Protein AF-X1SV75-F1 (afdb_monomer_lite)

Structure (mmCIF, N/CA/C/O backbone):
data_AF-X1SV75-F1
#
_entry.id   AF-X1SV75-F1
#
loop_
_atom_site.group_PDB
_atom_site.id
_atom_site.type_symbol
_atom_site.label_atom_id
_atom_site.label_alt_id
_atom_site.label_comp_id
_atom_site.label_asym_id
_atom_site.label_entity_id
_atom_site.label_seq_id
_atom_site.pdbx_PDB_ins_code
_atom_site.Cartn_x
_atom_site.Cartn_y
_atom_site.Cartn_z
_atom_site.occupancy
_atom_site.B_iso_or_equiv
_atom_site.auth_seq_id
_atom_site.auth_comp_id
_atom_site.auth_asym_id
_atom_site.auth_atom_id
_atom_site.pdbx_PDB_model_num
ATOM 1 N N . LEU A 1 1 ? 12.851 -13.231 4.033 1.00 45.19 1 LEU A N 1
ATOM 2 C CA . LEU A 1 1 ? 11.691 -14.117 4.272 1.00 45.19 1 LEU A CA 1
ATOM 3 C C . LEU A 1 1 ? 10.563 -13.671 3.349 1.00 45.19 1 LEU A C 1
ATOM 5 O O . LEU A 1 1 ? 10.316 -12.470 3.309 1.00 45.19 1 LEU A O 1
ATOM 9 N N . PRO A 1 2 ? 9.950 -14.562 2.555 1.00 70.62 2 PRO A N 1
ATOM 10 C CA . PRO A 1 2 ? 8.858 -14.180 1.663 1.00 70.62 2 PRO A CA 1
ATOM 11 C C . PRO A 1 2 ? 7.583 -13.876 2.468 1.00 70.62 2 PRO A C 1
ATOM 13 O O . PRO A 1 2 ? 7.251 -14.627 3.378 1.00 70.62 2 PRO A O 1
ATOM 16 N N . GLY A 1 3 ? 6.875 -12.795 2.126 1.00 72.50 3 GLY A N 1
ATOM 17 C CA . GLY A 1 3 ? 5.512 -12.532 2.616 1.00 72.50 3 GLY A CA 1
ATOM 18 C C . GLY A 1 3 ? 5.344 -11.533 3.767 1.00 72.50 3 GLY A C 1
ATOM 19 O O . GLY A 1 3 ? 4.211 -11.322 4.178 1.00 72.50 3 GLY A O 1
ATOM 20 N N . TYR A 1 4 ? 6.410 -10.891 4.254 1.00 83.25 4 TYR A N 1
ATOM 21 C CA . TYR A 1 4 ? 6.324 -9.851 5.294 1.00 83.25 4 TYR A CA 1
ATOM 22 C C . TYR A 1 4 ? 6.358 -8.437 4.707 1.00 83.25 4 TYR A C 1
ATOM 24 O O . TYR A 1 4 ? 6.960 -8.214 3.654 1.00 83.25 4 TYR A O 1
ATOM 32 N N . GLY A 1 5 ? 5.766 -7.486 5.426 1.00 87.31 5 GLY A N 1
ATOM 33 C CA . GLY A 1 5 ? 5.792 -6.069 5.095 1.00 87.31 5 GLY A CA 1
ATOM 34 C C . GLY A 1 5 ? 5.094 -5.221 6.153 1.00 87.31 5 GLY A C 1
ATOM 35 O O . GLY A 1 5 ? 4.572 -5.735 7.144 1.00 87.31 5 GLY 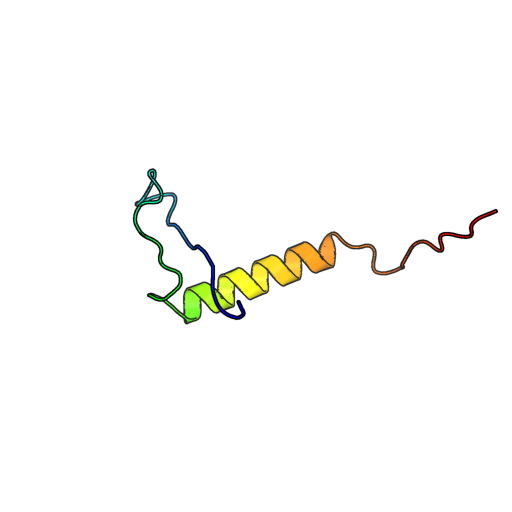A O 1
ATOM 36 N N . ASP A 1 6 ? 5.088 -3.913 5.918 1.00 91.75 6 ASP A N 1
ATOM 37 C CA . ASP A 1 6 ? 4.550 -2.926 6.844 1.00 91.75 6 ASP A CA 1
ATOM 38 C C . ASP A 1 6 ? 3.540 -2.023 6.133 1.00 91.75 6 ASP A C 1
ATOM 40 O O . ASP A 1 6 ? 3.834 -1.430 5.092 1.00 91.75 6 ASP A O 1
ATOM 44 N N . ILE A 1 7 ? 2.331 -1.930 6.690 1.00 93.19 7 ILE A N 1
ATOM 45 C CA . ILE A 1 7 ? 1.287 -1.005 6.235 1.00 93.19 7 ILE A CA 1
ATOM 46 C C . ILE A 1 7 ? 0.800 -0.229 7.450 1.00 93.19 7 ILE A C 1
ATOM 48 O O . ILE A 1 7 ? 0.297 -0.825 8.398 1.00 93.19 7 ILE A O 1
ATOM 52 N N . PHE A 1 8 ? 0.896 1.097 7.392 1.00 93.06 8 PHE A N 1
ATOM 53 C CA . PHE A 1 8 ? 0.457 1.985 8.464 1.00 93.06 8 PHE A CA 1
ATOM 54 C C . PHE A 1 8 ? -0.524 3.030 7.946 1.00 93.06 8 PHE A C 1
ATOM 56 O O . PHE A 1 8 ? -0.386 3.554 6.836 1.00 93.06 8 PHE A O 1
ATOM 63 N N . ASP A 1 9 ? -1.513 3.360 8.772 1.00 91.75 9 ASP A N 1
ATOM 64 C CA . ASP A 1 9 ? -2.446 4.440 8.484 1.00 91.75 9 ASP A CA 1
ATOM 65 C C . ASP A 1 9 ? -1.898 5.770 9.006 1.00 91.75 9 ASP A C 1
ATOM 67 O O . ASP A 1 9 ? -2.024 6.104 10.178 1.00 91.75 9 ASP A O 1
ATOM 71 N N . ARG A 1 10 ? -1.368 6.601 8.111 1.00 89.44 10 ARG A N 1
ATOM 72 C CA . ARG A 1 10 ? -0.823 7.915 8.490 1.00 89.44 10 ARG A CA 1
ATOM 73 C C . ARG A 1 10 ? -1.852 8.890 9.070 1.00 89.44 10 ARG A C 1
ATOM 75 O O . ARG A 1 10 ? -1.458 9.883 9.682 1.00 89.44 10 ARG A O 1
ATOM 82 N N . LYS A 1 11 ? -3.154 8.680 8.843 1.00 91.38 11 LYS A N 1
ATOM 83 C CA . LYS A 1 11 ? -4.204 9.575 9.355 1.00 91.38 11 LYS A CA 1
ATOM 84 C C . LYS A 1 11 ? -4.526 9.267 10.811 1.00 91.38 11 LYS A C 1
ATOM 86 O O . LYS A 1 11 ? -4.546 10.188 11.627 1.00 91.38 11 LYS A O 1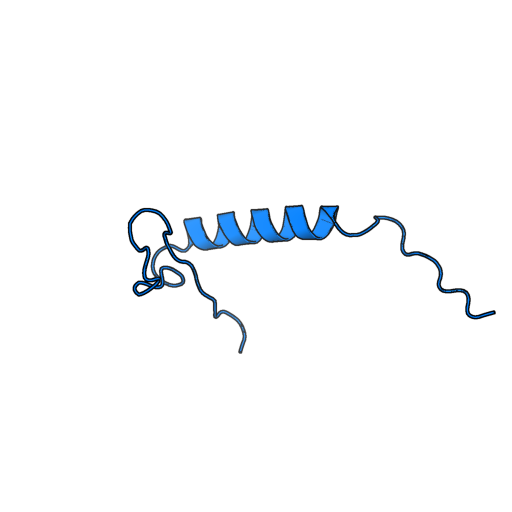
ATOM 91 N N . ASN A 1 12 ? -4.766 7.993 11.112 1.00 90.62 12 ASN A N 1
ATOM 92 C CA . ASN A 1 12 ? -5.235 7.543 12.424 1.00 90.62 12 ASN A CA 1
ATOM 93 C C . ASN A 1 12 ? -4.116 6.969 13.310 1.00 90.62 12 ASN A C 1
ATOM 95 O O . ASN A 1 12 ? -4.279 6.900 14.523 1.00 90.62 12 ASN A O 1
ATOM 99 N N . ASP A 1 13 ? -2.973 6.614 12.726 1.00 91.19 13 ASP A N 1
ATOM 100 C CA . ASP A 1 13 ? -1.818 6.008 13.390 1.00 91.19 13 ASP A CA 1
ATOM 101 C C . ASP A 1 13 ? -0.529 6.766 13.032 1.00 91.19 13 ASP A C 1
ATOM 103 O O . ASP A 1 13 ? 0.382 6.265 12.377 1.00 91.19 13 ASP A O 1
ATOM 107 N N . LYS A 1 14 ? -0.452 8.031 13.465 1.00 88.50 14 LYS A N 1
ATOM 108 C CA . LYS A 1 14 ? 0.700 8.914 13.188 1.00 88.50 14 LYS A CA 1
ATOM 109 C C . LYS A 1 14 ? 2.027 8.399 13.748 1.00 88.50 14 LYS A C 1
ATOM 111 O O . LYS A 1 14 ? 3.077 8.830 13.288 1.00 88.50 14 LYS A O 1
ATOM 116 N N . ALA A 1 15 ? 1.965 7.555 14.773 1.00 91.62 15 ALA A N 1
ATOM 117 C CA . ALA A 1 15 ? 3.131 6.957 15.406 1.00 91.62 15 ALA A CA 1
ATOM 118 C C . ALA A 1 15 ? 3.502 5.593 14.792 1.00 91.62 15 ALA A C 1
ATOM 120 O O . ALA A 1 15 ? 4.444 4.977 15.277 1.00 91.62 15 ALA A O 1
ATOM 121 N N . GLU A 1 16 ? 2.775 5.139 13.758 1.00 89.00 16 GLU A N 1
ATOM 122 C CA . GLU A 1 16 ? 3.027 3.882 13.036 1.00 89.00 16 GLU A CA 1
ATOM 123 C C 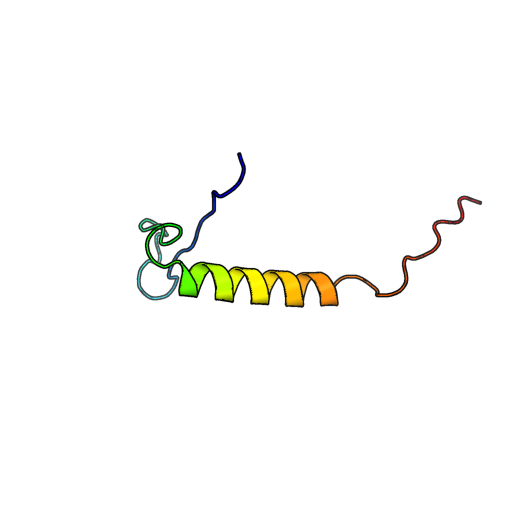. GLU A 1 16 ? 3.147 2.674 13.987 1.00 89.00 16 GLU A C 1
ATOM 125 O O . GLU A 1 16 ? 3.981 1.787 13.821 1.00 89.00 16 GLU A O 1
ATOM 130 N N . LEU A 1 17 ? 2.320 2.649 15.038 1.00 91.19 17 LEU A N 1
ATOM 131 C CA . LEU A 1 17 ? 2.357 1.603 16.064 1.00 91.19 17 LEU A CA 1
ATOM 132 C C . LEU A 1 17 ? 1.544 0.369 15.662 1.00 91.19 17 LEU A C 1
ATOM 134 O O . 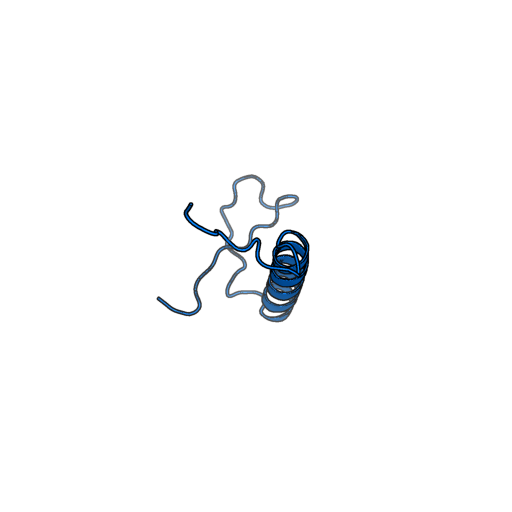LEU A 1 17 ? 1.714 -0.708 16.233 1.00 91.19 17 LEU A O 1
ATOM 138 N N . ASN A 1 18 ? 0.638 0.517 14.698 1.00 89.56 18 ASN A N 1
ATOM 139 C CA . ASN A 1 18 ? -0.350 -0.483 14.337 1.00 89.56 18 ASN A CA 1
ATOM 140 C C . ASN A 1 18 ? -0.126 -0.974 12.908 1.00 89.56 18 ASN A C 1
ATOM 142 O O . ASN A 1 18 ? -0.795 -0.526 11.977 1.00 89.56 18 ASN A O 1
ATOM 146 N N . ASN A 1 19 ? 0.756 -1.962 12.740 1.00 90.75 19 ASN A N 1
ATOM 147 C CA . ASN A 1 19 ? 0.945 -2.597 11.437 1.00 90.75 19 ASN A CA 1
ATOM 148 C C . ASN A 1 19 ? -0.351 -3.310 10.987 1.00 90.75 19 ASN A C 1
ATOM 150 O O . ASN A 1 19 ? -0.934 -4.125 11.713 1.00 90.75 19 ASN A O 1
ATOM 154 N N . LEU A 1 20 ? -0.809 -2.979 9.781 1.00 91.88 20 LEU A N 1
ATOM 155 C CA . LEU A 1 20 ? -2.009 -3.500 9.128 1.00 91.88 20 LEU A CA 1
ATOM 156 C C . LEU A 1 20 ? -1.708 -4.630 8.130 1.00 91.88 20 LEU A C 1
ATOM 158 O O . LEU A 1 20 ? -2.640 -5.172 7.540 1.00 91.88 20 LEU A O 1
ATOM 162 N N . TRP A 1 21 ? -0.440 -5.009 7.950 1.00 91.38 21 TRP A N 1
ATOM 163 C CA . TRP A 1 21 ? 0.008 -5.953 6.921 1.00 91.38 21 TRP A CA 1
ATOM 164 C C . TRP A 1 21 ? -0.742 -7.291 6.898 1.00 91.38 21 TRP A C 1
ATOM 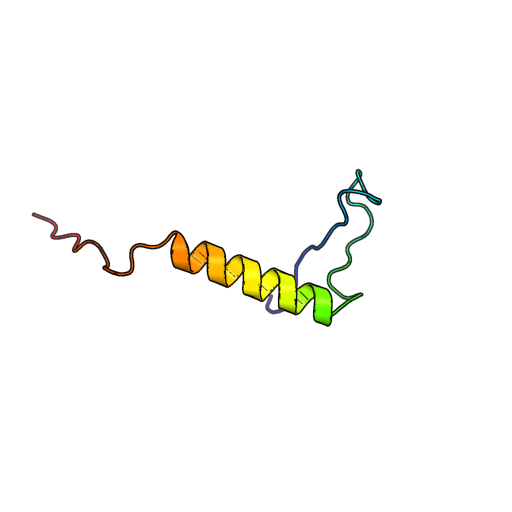166 O O . TRP A 1 21 ? -1.097 -7.773 5.823 1.00 91.38 21 TRP A O 1
ATOM 176 N N . GLU A 1 22 ? -1.010 -7.875 8.068 1.00 89.00 22 GLU A N 1
ATOM 177 C CA . GLU A 1 22 ? -1.755 -9.141 8.187 1.00 89.00 22 GLU A CA 1
ATOM 178 C C . GLU A 1 22 ? -3.251 -8.944 8.465 1.00 89.00 22 GLU A C 1
ATOM 180 O O . GLU A 1 22 ? -4.001 -9.914 8.529 1.00 89.00 22 GLU A O 1
ATOM 185 N N . LYS A 1 23 ? -3.702 -7.699 8.662 1.00 88.50 23 LYS A N 1
ATOM 186 C CA . LYS A 1 23 ? -5.088 -7.405 9.054 1.00 88.50 23 LYS A CA 1
ATOM 187 C C . LYS A 1 23 ? -6.026 -7.290 7.859 1.00 88.50 23 LYS A C 1
ATOM 189 O O . LYS A 1 23 ? -7.191 -7.651 7.978 1.00 88.50 23 LYS A O 1
ATOM 194 N N . ASP A 1 24 ? -5.529 -6.786 6.731 1.00 89.19 24 ASP A N 1
ATOM 195 C CA . ASP A 1 24 ? -6.338 -6.543 5.538 1.00 89.19 24 ASP A CA 1
ATOM 196 C C . ASP A 1 24 ? -5.588 -6.963 4.266 1.00 89.19 24 ASP A C 1
ATOM 198 O O . ASP A 1 24 ? -4.715 -6.261 3.745 1.00 89.19 24 ASP A O 1
ATOM 202 N N . GLN A 1 25 ? -5.941 -8.147 3.760 1.00 90.69 25 GLN A N 1
ATOM 203 C CA . GLN A 1 25 ? -5.344 -8.709 2.553 1.00 90.69 25 GLN A CA 1
ATOM 204 C C . GLN A 1 25 ? -5.719 -7.920 1.291 1.00 90.69 25 GLN A C 1
ATOM 206 O O . GLN A 1 25 ? -4.887 -7.805 0.389 1.00 90.69 25 GLN A O 1
ATOM 211 N N . GLU A 1 26 ? -6.940 -7.395 1.200 1.00 93.81 26 GLU A N 1
ATOM 212 C CA . GLU A 1 26 ? -7.394 -6.657 0.019 1.00 93.81 26 GLU A CA 1
ATOM 213 C C . GLU A 1 26 ? -6.649 -5.325 -0.086 1.00 93.81 26 GLU A C 1
ATOM 215 O O . GLU A 1 26 ? -6.081 -5.003 -1.136 1.00 93.81 26 GLU A O 1
ATOM 220 N N . LEU A 1 27 ? -6.558 -4.596 1.031 1.00 92.75 27 LEU A N 1
ATOM 221 C CA . LEU A 1 27 ? -5.766 -3.374 1.132 1.00 92.75 27 LEU A CA 1
ATOM 222 C C . LEU A 1 27 ? -4.300 -3.636 0.783 1.00 92.75 27 LEU A C 1
ATOM 224 O O . LEU A 1 27 ? -3.712 -2.884 0.002 1.00 92.75 27 LEU A O 1
ATOM 228 N N . ARG A 1 28 ? -3.722 -4.723 1.309 1.00 93.31 28 ARG A N 1
ATOM 229 C CA . ARG A 1 28 ? -2.349 -5.133 0.998 1.00 93.31 28 ARG A CA 1
ATOM 230 C C . ARG A 1 28 ? -2.149 -5.337 -0.500 1.00 93.31 28 ARG A C 1
ATOM 232 O O . ARG A 1 28 ? -1.231 -4.753 -1.072 1.00 93.31 28 ARG A O 1
ATOM 239 N N . LEU A 1 29 ? -3.001 -6.132 -1.147 1.00 93.44 29 LEU A N 1
ATOM 240 C CA . LEU A 1 29 ? -2.882 -6.419 -2.579 1.00 93.44 29 LEU A CA 1
ATOM 241 C C . LEU A 1 29 ? -3.039 -5.154 -3.429 1.00 93.44 29 LEU A C 1
ATOM 243 O O . LEU A 1 29 ? -2.257 -4.940 -4.351 1.00 93.44 29 LEU A O 1
ATOM 247 N N . LYS A 1 30 ? -3.983 -4.278 -3.077 1.00 95.88 30 LYS A N 1
ATOM 248 C CA . LYS A 1 30 ? -4.207 -3.005 -3.773 1.00 95.88 30 LYS A CA 1
ATOM 249 C C . LYS A 1 30 ? -3.012 -2.055 -3.671 1.00 95.88 30 LYS A C 1
ATOM 251 O O . LYS A 1 30 ? -2.651 -1.408 -4.654 1.00 95.88 30 LYS A O 1
ATOM 256 N N . LEU A 1 31 ? -2.402 -1.945 -2.489 1.00 94.06 31 LEU A N 1
ATOM 257 C CA . LEU A 1 31 ? -1.217 -1.107 -2.287 1.00 94.06 31 LEU A CA 1
ATOM 258 C C . LEU A 1 31 ? 0.007 -1.677 -3.006 1.00 94.06 31 LEU A C 1
ATOM 260 O O . LEU A 1 31 ? 0.749 -0.914 -3.624 1.00 94.06 31 LEU A O 1
ATOM 264 N N . LEU A 1 32 ? 0.187 -3.001 -2.975 1.00 92.69 32 LEU A N 1
ATOM 265 C CA . LEU A 1 32 ? 1.250 -3.672 -3.721 1.00 92.69 32 LEU A CA 1
ATOM 266 C C . LEU A 1 32 ? 1.103 -3.437 -5.225 1.00 92.69 32 LEU A C 1
ATOM 268 O O . LEU A 1 32 ? 2.066 -3.011 -5.853 1.00 92.69 32 LEU A O 1
ATOM 272 N N . ASP A 1 33 ? -0.087 -3.648 -5.790 1.00 94.69 33 ASP A N 1
ATOM 273 C CA . ASP A 1 33 ? -0.350 -3.426 -7.217 1.00 94.69 33 ASP A CA 1
ATOM 274 C C . ASP A 1 33 ? -0.037 -1.983 -7.633 1.00 94.69 33 ASP A C 1
ATOM 276 O O . ASP A 1 33 ? 0.717 -1.743 -8.579 1.00 94.69 33 ASP A O 1
ATOM 280 N N . LYS A 1 34 ? -0.506 -1.006 -6.848 1.00 95.19 34 LYS A N 1
ATOM 281 C CA . LYS A 1 34 ? -0.209 0.410 -7.085 1.00 95.19 34 LYS A CA 1
ATOM 282 C C . LYS A 1 34 ? 1.295 0.696 -7.053 1.00 95.19 34 LYS A C 1
ATOM 284 O O . LYS A 1 34 ? 1.813 1.352 -7.956 1.00 95.19 34 LYS A O 1
ATOM 289 N N . MET A 1 35 ? 2.000 0.191 -6.041 1.00 92.00 35 MET A N 1
ATOM 290 C CA . MET A 1 35 ? 3.447 0.362 -5.908 1.00 92.00 35 MET A CA 1
ATOM 291 C C . MET A 1 35 ? 4.193 -0.272 -7.088 1.00 92.00 35 MET A C 1
ATOM 293 O O . MET A 1 35 ? 5.102 0.344 -7.641 1.00 92.00 35 MET A O 1
ATOM 297 N N . PHE A 1 36 ? 3.801 -1.477 -7.510 1.00 90.12 36 PHE A N 1
ATOM 298 C CA . PHE A 1 36 ? 4.391 -2.147 -8.670 1.00 90.12 36 PHE A CA 1
ATOM 299 C C . PHE A 1 36 ? 4.134 -1.384 -9.967 1.00 90.12 36 PHE A C 1
ATOM 301 O O . PHE A 1 36 ? 5.040 -1.281 -10.799 1.00 90.12 36 PHE A O 1
ATOM 308 N N . HIS A 1 37 ? 2.937 -0.827 -10.138 1.00 91.06 37 HIS A N 1
ATOM 309 C CA . HIS A 1 37 ? 2.601 -0.002 -11.289 1.00 91.06 37 HIS A CA 1
ATOM 310 C C . HIS A 1 37 ? 3.473 1.257 -11.345 1.00 91.06 37 HIS A C 1
ATOM 312 O O . HIS A 1 37 ? 4.137 1.500 -12.353 1.00 91.06 37 HIS A O 1
ATOM 318 N N . GLU A 1 38 ? 3.538 2.020 -10.251 1.00 90.94 38 GLU A N 1
ATOM 319 C CA . GLU A 1 38 ? 4.377 3.220 -10.149 1.00 90.94 38 GLU A CA 1
ATOM 320 C C . GLU A 1 38 ? 5.855 2.883 -10.380 1.00 90.94 38 GLU A C 1
ATOM 322 O O . GLU A 1 38 ? 6.517 3.512 -11.207 1.00 90.94 38 GLU A O 1
ATOM 327 N N . TYR A 1 39 ? 6.357 1.827 -9.735 1.00 87.81 39 TYR A N 1
ATOM 328 C CA . TYR A 1 39 ? 7.724 1.350 -9.924 1.00 87.81 39 TYR A CA 1
ATOM 329 C C . TYR A 1 39 ? 8.018 1.010 -11.388 1.00 87.81 39 TYR A C 1
ATOM 331 O O . TYR A 1 39 ? 9.040 1.428 -11.938 1.00 87.81 39 TYR A O 1
ATOM 339 N N . SER A 1 40 ? 7.106 0.296 -12.047 1.00 83.94 40 SER A N 1
ATOM 340 C CA . SER A 1 40 ? 7.246 -0.080 -13.455 1.00 83.94 40 SER A CA 1
ATOM 341 C C . SER A 1 40 ? 7.272 1.139 -14.376 1.00 83.94 40 SER A C 1
ATOM 343 O O . SER A 1 40 ? 8.008 1.130 -15.359 1.00 83.94 40 SER A O 1
ATOM 345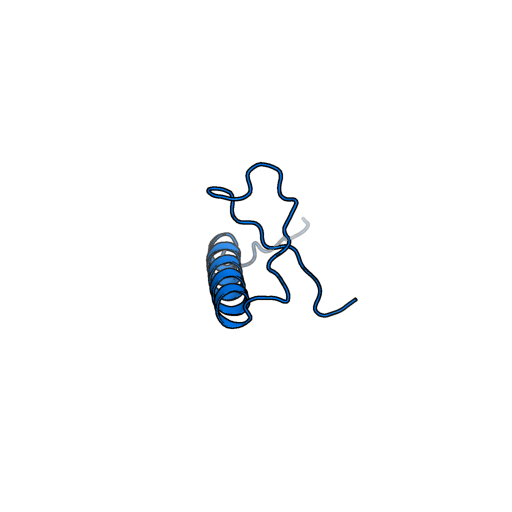 N N . MET A 1 41 ? 6.538 2.202 -14.037 1.00 83.75 41 MET A N 1
ATOM 346 C CA . MET A 1 41 ? 6.546 3.461 -14.789 1.00 83.75 41 MET A CA 1
ATOM 347 C C . MET A 1 41 ? 7.829 4.276 -14.587 1.00 83.75 41 MET A C 1
ATOM 349 O O . MET A 1 41 ? 8.241 4.986 -15.502 1.00 83.75 41 MET A O 1
ATOM 353 N N . THR A 1 42 ? 8.498 4.169 -13.431 1.00 80.75 42 THR A N 1
ATOM 354 C CA . THR A 1 42 ? 9.791 4.854 -13.211 1.00 80.75 42 THR A CA 1
ATOM 355 C C . THR A 1 42 ? 10.940 4.254 -14.020 1.00 80.75 42 THR A C 1
ATOM 357 O O . THR A 1 42 ? 11.941 4.925 -14.281 1.00 80.75 42 THR A O 1
ATOM 360 N N . ARG A 1 43 ? 10.815 2.992 -14.439 1.00 72.19 43 ARG A N 1
ATOM 361 C CA . ARG A 1 43 ? 11.809 2.332 -15.281 1.00 72.19 43 ARG A CA 1
ATOM 362 C C . ARG A 1 43 ? 11.556 2.674 -16.745 1.00 72.19 43 ARG A C 1
ATOM 364 O O . ARG A 1 43 ? 10.447 2.549 -17.256 1.00 72.19 43 ARG A O 1
ATOM 371 N N . THR A 1 44 ? 12.611 3.062 -17.459 1.00 68.62 44 THR A N 1
ATOM 372 C CA . THR A 1 44 ? 12.520 3.231 -18.910 1.00 68.62 44 THR A CA 1
ATOM 373 C C . THR A 1 44 ? 12.183 1.882 -19.542 1.00 68.62 44 THR A C 1
ATOM 375 O O . THR A 1 44 ? 12.913 0.909 -19.359 1.00 68.62 44 THR A O 1
ATOM 378 N N . ARG A 1 45 ? 11.092 1.821 -20.320 1.00 66.56 45 ARG A N 1
ATOM 379 C CA . ARG A 1 45 ? 10.680 0.615 -21.070 1.00 66.56 45 ARG A CA 1
ATOM 380 C C . ARG A 1 45 ? 11.820 0.042 -21.922 1.00 66.56 45 ARG A C 1
ATOM 382 O O . ARG A 1 45 ? 11.884 -1.160 -22.153 1.00 66.56 45 ARG A O 1
ATOM 389 N N . PHE A 1 46 ? 12.722 0.914 -22.365 1.00 71.12 46 PHE A N 1
ATOM 390 C CA . PHE A 1 46 ? 13.938 0.556 -23.074 1.00 71.12 46 PHE A CA 1
ATOM 391 C C . PHE A 1 46 ? 15.116 0.567 -22.093 1.00 71.12 46 PHE A C 1
ATOM 393 O O . PHE A 1 46 ? 15.430 1.632 -21.545 1.00 71.12 46 PHE A O 1
ATOM 400 N N . PRO A 1 47 ? 15.779 -0.572 -21.841 1.00 68.06 47 PRO A N 1
ATOM 401 C CA . PRO A 1 47 ? 17.035 -0.557 -21.110 1.00 68.06 47 PRO A CA 1
ATOM 402 C C . PRO A 1 47 ? 18.040 0.286 -21.899 1.00 68.06 47 PRO A C 1
ATOM 404 O O . PRO A 1 47 ? 18.209 0.100 -23.106 1.00 68.06 47 PRO A O 1
ATOM 407 N N . LYS A 1 48 ? 18.713 1.232 -21.235 1.00 66.81 48 LYS A N 1
ATOM 408 C CA . LYS A 1 48 ? 19.864 1.892 -21.855 1.00 66.81 48 LYS A CA 1
ATOM 409 C C . LYS A 1 48 ? 20.910 0.810 -22.096 1.00 66.81 48 LYS A C 1
ATOM 411 O O . LYS A 1 48 ? 21.308 0.117 -21.161 1.00 66.81 48 LYS A O 1
ATOM 416 N N . ARG A 1 49 ? 21.335 0.636 -23.349 1.00 70.00 49 ARG A N 1
ATOM 417 C CA . ARG A 1 49 ? 22.489 -0.206 -23.652 1.00 70.00 49 ARG A CA 1
ATOM 418 C C . ARG A 1 49 ? 23.684 0.451 -22.970 1.00 70.00 49 ARG A C 1
ATOM 420 O O . ARG A 1 49 ? 24.183 1.453 -23.471 1.00 70.00 49 ARG A O 1
ATOM 427 N N . ASN A 1 50 ? 24.131 -0.094 -21.843 1.00 66.25 50 ASN A N 1
ATOM 428 C CA . ASN A 1 50 ? 25.454 0.217 -21.320 1.00 66.25 50 ASN A CA 1
ATOM 429 C C . ASN A 1 50 ? 26.458 -0.435 -22.274 1.00 66.25 50 ASN A C 1
ATOM 431 O O . ASN A 1 50 ? 26.960 -1.524 -22.016 1.00 66.25 50 ASN A O 1
ATOM 435 N N . SER A 1 51 ? 26.684 0.181 -23.436 1.00 68.94 51 SER A N 1
ATOM 436 C CA . SER A 1 51 ? 27.862 -0.135 -24.226 1.00 68.94 51 SER A CA 1
ATOM 437 C C . SER A 1 51 ? 29.038 0.437 -23.456 1.00 68.94 51 SER A C 1
ATOM 439 O O . SER A 1 51 ? 29.260 1.643 -23.490 1.00 68.94 51 SER A O 1
ATOM 441 N N . ALA A 1 52 ? 29.714 -0.426 -22.701 1.00 61.97 52 ALA A N 1
ATOM 442 C CA . ALA A 1 52 ? 31.046 -0.144 -22.207 1.00 61.97 52 ALA A CA 1
ATOM 443 C C . ALA A 1 52 ? 31.963 0.001 -23.430 1.00 61.97 52 ALA A C 1
ATOM 445 O O . ALA A 1 52 ? 32.363 -0.997 -24.027 1.00 61.97 52 ALA A O 1
ATOM 446 N N . PHE A 1 53 ? 32.197 1.247 -23.827 1.00 52.44 53 PHE A N 1
ATOM 447 C CA . PHE A 1 53 ? 33.321 1.696 -24.635 1.00 52.44 53 PHE A CA 1
ATOM 448 C C . PHE A 1 53 ? 33.832 2.983 -24.000 1.00 52.44 53 PHE A C 1
ATOM 450 O O . PHE A 1 53 ? 32.972 3.824 -23.645 1.00 52.44 53 PHE A O 1
#

Sequence (53 aa):
LPGYGDIFDRKNDKAELNNLWEKDQELRLKLLDKMFHEYSMTRTRFPKRNSAF

Foldseek 3Di:
DPQDDFDADCVPCVVSPDGCSVVDPVVNVVVVVVVVVVVVVVDDPDDDPPPPD

Radius of gyration: 16.72 Å; chains: 1; bounding box: 41×24×41 Å

pLDDT: mean 83.99, std 11.9, range [45.19, 95.88]

Secondary structure (DSSP, 8-state):
-TT------TTT-TT--S--TTT-HHHHHHHHHHHHHHHHHHS-SSPP-----

Organism: NCBI:txid412755